Protein AF-A0A2E5E0Z2-F1 (afdb_monomer_lite)

Sequence (136 aa):
MNSRAKQLVEAIKALELEEDQFKFIHELPRSDQSELQRVMSPEFRARYNRYAERSATRSAEQIREEQLEQARRGRAENEADMVEVLLENRERLKPNDLKWIQDIDATAAGLVGITFTPRQQQVIRDIYLKYYAGAS

Foldseek 3Di:
DDPLLVVLVVVLVVDPDLLVSLVVLLPDDPVSNVSNLVVDDPVNNVVSVVVNVVVVVVVVVVVVVVLLVCLCQLRHPALVSLLVNCQVVVVPDDPVLSVLSVVQCVVDVVDPPDDDDPVSRVSSNVRSCVVNVPND

Structure (mmCIF, N/CA/C/O backbone):
data_AF-A0A2E5E0Z2-F1
#
_entry.id   AF-A0A2E5E0Z2-F1
#
loop_
_atom_site.group_PDB
_atom_site.id
_atom_site.type_symbol
_atom_site.label_atom_id
_atom_site.label_alt_id
_atom_site.label_comp_id
_atom_site.label_asym_id
_atom_site.label_entity_id
_atom_site.label_seq_id
_atom_site.pdbx_PDB_ins_code
_atom_site.Cartn_x
_atom_site.Cartn_y
_atom_site.Cartn_z
_atom_site.occupancy
_atom_site.B_iso_or_equiv
_atom_site.auth_seq_id
_atom_site.auth_comp_id
_atom_site.auth_asym_id
_atom_site.auth_atom_id
_atom_site.pdbx_PDB_model_num
ATOM 1 N N . MET A 1 1 ? 28.115 -6.887 -30.225 1.00 51.00 1 MET A N 1
ATOM 2 C CA . MET A 1 1 ? 26.854 -6.108 -30.136 1.00 51.00 1 MET A CA 1
ATOM 3 C C . MET A 1 1 ? 25.720 -7.089 -29.861 1.00 51.00 1 MET A C 1
ATOM 5 O O . MET A 1 1 ? 25.549 -7.993 -30.666 1.00 51.00 1 MET A O 1
ATOM 9 N N . ASN A 1 2 ? 25.021 -6.972 -28.726 1.00 59.22 2 ASN A N 1
ATOM 10 C CA . ASN A 1 2 ? 24.050 -7.976 -28.262 1.00 59.22 2 ASN A CA 1
ATOM 11 C C . ASN A 1 2 ? 22.827 -8.034 -29.199 1.00 59.22 2 ASN A C 1
ATOM 13 O O . ASN A 1 2 ? 22.089 -7.055 -29.315 1.00 59.22 2 ASN A O 1
ATOM 17 N N . SER A 1 3 ? 22.633 -9.162 -29.892 1.00 73.69 3 SER A N 1
ATOM 18 C CA . SER A 1 3 ? 21.556 -9.361 -30.882 1.00 73.69 3 SER A CA 1
ATOM 19 C C . SER A 1 3 ? 20.160 -9.167 -30.278 1.00 73.69 3 SER A C 1
ATOM 21 O O . SER A 1 3 ? 19.247 -8.694 -30.950 1.00 73.69 3 SER A O 1
ATOM 23 N N . ARG A 1 4 ? 20.016 -9.483 -28.987 1.00 79.31 4 ARG A N 1
ATOM 24 C CA . ARG A 1 4 ? 18.749 -9.472 -28.251 1.00 79.31 4 ARG A CA 1
ATOM 25 C C . ARG A 1 4 ? 18.240 -8.060 -27.948 1.00 79.31 4 ARG A C 1
ATOM 27 O O . ARG A 1 4 ? 17.094 -7.756 -28.248 1.00 79.31 4 ARG A O 1
ATOM 34 N N . ALA A 1 5 ? 19.099 -7.159 -27.467 1.00 81.69 5 ALA A N 1
ATOM 35 C CA . ALA A 1 5 ? 18.715 -5.768 -27.199 1.00 81.69 5 ALA A CA 1
ATOM 36 C C . ALA A 1 5 ? 18.248 -5.029 -28.468 1.00 81.69 5 ALA A C 1
ATOM 38 O O . ALA A 1 5 ? 17.303 -4.250 -28.419 1.00 81.69 5 ALA A O 1
ATOM 39 N N . LYS A 1 6 ? 18.866 -5.310 -29.625 1.00 82.88 6 LYS A N 1
ATOM 40 C CA . LYS A 1 6 ? 18.430 -4.740 -30.911 1.00 82.88 6 LYS A CA 1
ATOM 41 C C . LYS A 1 6 ? 17.056 -5.258 -31.336 1.00 82.88 6 LYS A C 1
ATOM 43 O O . LYS A 1 6 ? 16.227 -4.459 -31.748 1.00 82.88 6 LYS A O 1
ATOM 48 N N . GLN A 1 7 ? 16.804 -6.561 -31.200 1.00 86.62 7 GLN A N 1
ATOM 49 C CA . GLN A 1 7 ? 15.489 -7.148 -31.486 1.00 86.62 7 GLN A CA 1
ATOM 50 C C . GLN A 1 7 ? 14.395 -6.545 -30.602 1.00 86.62 7 GLN A C 1
ATOM 52 O O . GLN A 1 7 ? 13.322 -6.216 -31.094 1.00 86.62 7 GLN A O 1
ATOM 57 N N . LEU A 1 8 ? 14.689 -6.342 -29.316 1.00 88.31 8 LEU A N 1
ATOM 58 C CA . LEU A 1 8 ? 13.753 -5.718 -28.387 1.00 88.31 8 LEU A CA 1
ATOM 59 C C . LEU A 1 8 ? 13.481 -4.248 -28.742 1.00 88.31 8 LEU A C 1
ATOM 61 O O . LEU A 1 8 ? 12.335 -3.821 -28.687 1.00 88.31 8 LEU A O 1
ATOM 65 N N . VAL A 1 9 ? 14.494 -3.481 -29.163 1.00 87.44 9 VAL A N 1
ATOM 66 C CA . VAL A 1 9 ? 14.294 -2.100 -29.642 1.00 87.44 9 VAL A CA 1
ATOM 67 C C . VAL A 1 9 ? 13.393 -2.056 -30.877 1.00 87.44 9 VAL A C 1
ATOM 69 O O . VAL A 1 9 ? 12.523 -1.194 -30.954 1.00 87.44 9 VAL A O 1
ATOM 72 N N . GLU A 1 10 ? 13.568 -2.972 -31.828 1.00 88.25 10 GLU A N 1
ATOM 73 C CA . GLU A 1 10 ? 12.706 -3.036 -33.015 1.00 88.25 10 GLU A CA 1
ATOM 74 C C . GLU A 1 10 ? 11.272 -3.452 -32.659 1.00 88.25 10 GLU A C 1
ATOM 76 O O . GLU A 1 10 ? 10.326 -2.848 -33.157 1.00 88.25 10 GLU A O 1
ATOM 81 N N . ALA A 1 11 ? 11.098 -4.403 -31.734 1.00 87.19 11 ALA A N 1
ATOM 82 C CA . ALA A 1 11 ? 9.780 -4.778 -31.220 1.00 87.19 11 ALA A CA 1
ATOM 83 C C . ALA A 1 11 ? 9.070 -3.602 -30.527 1.00 87.19 11 ALA A C 1
ATOM 85 O O . ALA A 1 11 ? 7.877 -3.404 -30.724 1.00 87.19 11 ALA A O 1
ATOM 86 N N . ILE A 1 12 ? 9.808 -2.781 -29.773 1.00 90.00 12 ILE A N 1
ATOM 87 C CA . ILE A 1 12 ? 9.272 -1.576 -29.128 1.00 90.00 12 ILE A CA 1
ATOM 88 C C . ILE A 1 12 ? 8.870 -0.534 -30.174 1.00 90.00 12 ILE A C 1
ATOM 90 O O . ILE A 1 12 ? 7.779 0.013 -30.098 1.00 90.00 12 ILE A O 1
ATOM 94 N N . LYS A 1 13 ? 9.704 -0.280 -31.187 1.00 87.25 13 LYS A N 1
ATOM 95 C CA . LYS A 1 13 ? 9.370 0.673 -32.262 1.00 87.25 13 LYS A CA 1
ATOM 96 C C . LYS A 1 13 ? 8.163 0.249 -33.099 1.00 87.25 13 LYS A C 1
ATOM 98 O O . LYS A 1 13 ? 7.544 1.108 -33.717 1.00 87.25 13 LYS A O 1
ATOM 103 N N . ALA A 1 14 ? 7.865 -1.048 -33.155 1.00 89.69 14 ALA A N 1
ATOM 104 C CA . ALA A 1 14 ? 6.691 -1.565 -33.850 1.00 89.69 14 ALA A CA 1
ATOM 105 C C . ALA A 1 14 ? 5.372 -1.258 -33.114 1.00 89.69 14 ALA A C 1
ATOM 107 O O . ALA A 1 14 ? 4.308 -1.376 -33.715 1.00 89.69 14 ALA A O 1
ATOM 108 N N . LEU A 1 15 ? 5.429 -0.865 -31.837 1.00 91.56 15 LEU A N 1
ATOM 109 C CA . LEU A 1 15 ? 4.271 -0.412 -31.071 1.00 91.56 15 LEU A CA 1
ATOM 110 C C . LEU A 1 15 ? 4.065 1.086 -31.308 1.00 91.56 15 LEU A C 1
ATOM 112 O O . LEU A 1 15 ? 4.980 1.884 -31.108 1.00 91.56 15 LEU A O 1
ATOM 116 N N . GLU A 1 16 ? 2.863 1.478 -31.721 1.00 85.62 16 GLU A N 1
ATOM 117 C CA . GLU A 1 16 ? 2.567 2.872 -32.080 1.00 85.62 16 GLU A CA 1
ATOM 118 C C . GLU A 1 16 ? 2.394 3.777 -30.853 1.00 85.62 16 GLU A C 1
ATOM 120 O O . GLU A 1 16 ? 2.797 4.941 -30.872 1.00 85.62 16 GLU A O 1
ATOM 125 N N . LEU A 1 17 ? 1.813 3.245 -29.775 1.00 91.94 17 LEU A N 1
ATOM 126 C CA . LEU A 1 17 ? 1.540 4.002 -28.558 1.00 91.94 17 LEU A CA 1
ATOM 127 C C . LEU A 1 17 ? 2.698 3.883 -27.568 1.00 91.94 17 LEU A C 1
ATOM 129 O O . LEU A 1 17 ? 3.157 2.790 -27.240 1.00 91.94 17 LEU A O 1
ATOM 133 N N . GLU A 1 18 ? 3.138 5.023 -27.030 1.00 88.19 18 GLU A N 1
ATOM 134 C CA . GLU A 1 18 ? 4.228 5.068 -26.045 1.00 88.19 18 GLU A CA 1
ATOM 135 C C . GLU A 1 18 ? 3.867 4.308 -24.750 1.00 88.19 18 GLU A C 1
ATOM 137 O O . GLU A 1 18 ? 4.727 3.698 -24.118 1.00 88.19 18 GLU A O 1
ATOM 142 N N . GLU A 1 19 ? 2.587 4.274 -24.375 1.00 87.56 19 GLU A N 1
ATOM 143 C CA . GLU A 1 19 ? 2.121 3.490 -23.226 1.00 87.56 19 GLU A CA 1
ATOM 144 C C . GLU A 1 19 ? 2.297 1.981 -23.447 1.00 87.56 19 GLU A C 1
ATOM 146 O O . GLU A 1 19 ? 2.804 1.294 -22.561 1.00 87.56 19 GLU A O 1
ATOM 151 N N . ASP A 1 20 ? 1.985 1.477 -24.644 1.00 90.50 20 ASP A N 1
ATOM 152 C CA . ASP A 1 20 ? 2.183 0.067 -24.995 1.00 90.50 20 ASP A CA 1
ATOM 153 C C . ASP A 1 20 ? 3.669 -0.289 -25.056 1.00 90.50 20 ASP A C 1
ATOM 155 O O . ASP A 1 20 ? 4.073 -1.360 -24.599 1.00 90.50 20 ASP A O 1
ATOM 159 N N . GLN A 1 21 ? 4.506 0.633 -25.543 1.00 92.62 21 GLN A N 1
ATOM 160 C CA . GLN A 1 21 ? 5.963 0.498 -25.493 1.00 92.62 21 GLN A CA 1
ATOM 161 C C . GLN A 1 21 ? 6.459 0.336 -24.056 1.00 92.62 21 GLN A C 1
ATOM 163 O O . GLN A 1 21 ? 7.238 -0.572 -23.760 1.00 92.62 21 GLN A O 1
ATOM 168 N N . PHE A 1 22 ? 6.012 1.204 -23.148 1.00 93.19 22 PHE A N 1
ATOM 169 C CA . PHE A 1 22 ? 6.427 1.147 -21.752 1.00 93.19 22 PHE A CA 1
ATOM 170 C C . PHE A 1 22 ? 5.877 -0.077 -21.027 1.00 93.19 22 PHE A C 1
ATOM 172 O O . PHE A 1 22 ? 6.619 -0.700 -20.267 1.00 93.19 22 PHE A O 1
ATOM 179 N N . LYS A 1 23 ? 4.628 -0.470 -21.295 1.00 90.50 23 LYS A N 1
ATOM 180 C CA . LYS A 1 23 ? 4.038 -1.699 -20.763 1.00 90.50 23 LYS A CA 1
ATOM 181 C C . LYS A 1 23 ? 4.826 -2.929 -21.205 1.00 90.50 23 LYS A C 1
ATOM 183 O O . LYS A 1 23 ? 5.226 -3.720 -20.355 1.00 90.50 23 LYS A O 1
ATOM 188 N N . PHE A 1 24 ? 5.133 -3.032 -22.498 1.00 91.88 24 PHE A N 1
ATOM 189 C CA . PHE A 1 24 ? 5.947 -4.116 -23.042 1.00 91.88 24 PHE A CA 1
ATOM 190 C C . PHE A 1 24 ? 7.304 -4.207 -22.338 1.00 91.88 24 PHE A C 1
ATOM 192 O O . PHE A 1 24 ? 7.707 -5.287 -21.922 1.00 91.88 24 PHE A O 1
ATOM 199 N N . ILE A 1 25 ? 7.994 -3.077 -22.136 1.00 91.19 25 ILE A N 1
ATOM 200 C CA . ILE A 1 25 ? 9.274 -3.063 -21.409 1.00 91.19 25 ILE A CA 1
ATOM 201 C C . ILE A 1 25 ? 9.085 -3.504 -19.951 1.00 91.19 25 ILE A C 1
ATOM 203 O O . ILE A 1 25 ? 9.910 -4.254 -19.434 1.00 91.19 25 ILE A O 1
ATOM 207 N N . HIS A 1 26 ? 8.015 -3.062 -19.289 1.00 88.94 26 HIS A N 1
ATOM 208 C CA . HIS A 1 26 ? 7.763 -3.356 -17.879 1.00 88.94 26 HIS A CA 1
ATOM 209 C C . HIS A 1 26 ? 7.517 -4.848 -17.607 1.00 88.94 26 HIS A C 1
ATOM 211 O O . HIS A 1 26 ? 7.903 -5.349 -16.551 1.00 88.94 26 HIS A O 1
ATOM 217 N N . GLU A 1 27 ? 6.944 -5.561 -18.577 1.00 89.06 27 GLU A N 1
ATOM 218 C CA . GLU A 1 27 ? 6.670 -7.002 -18.514 1.00 89.06 27 GLU A CA 1
ATOM 219 C C . GLU A 1 27 ? 7.900 -7.875 -18.843 1.00 89.06 27 GLU A C 1
ATOM 221 O O . GLU A 1 27 ? 7.889 -9.084 -18.600 1.00 89.06 27 GLU A O 1
ATOM 226 N N . LEU A 1 28 ? 8.991 -7.294 -19.361 1.00 91.06 28 LEU A N 1
ATOM 227 C CA . LEU A 1 28 ? 10.215 -8.046 -19.654 1.00 91.06 28 LEU A CA 1
ATOM 228 C C . LEU A 1 28 ? 10.946 -8.493 -18.377 1.00 91.06 28 LEU A C 1
ATOM 230 O O . LEU A 1 28 ? 10.891 -7.814 -17.348 1.00 91.06 28 LEU A O 1
ATOM 234 N N . PRO A 1 29 ? 11.749 -9.572 -18.440 1.00 90.06 29 PRO A N 1
ATOM 235 C CA . PRO A 1 29 ? 12.660 -9.932 -17.359 1.00 90.06 29 PRO A CA 1
ATOM 236 C C . PRO A 1 29 ? 13.602 -8.776 -16.990 1.00 90.06 29 PRO A C 1
ATOM 238 O O . PRO A 1 29 ? 14.086 -8.054 -17.864 1.00 90.06 29 PRO A O 1
ATOM 241 N N . ARG A 1 30 ? 13.957 -8.643 -15.703 1.00 85.88 30 ARG A N 1
ATOM 242 C CA . ARG A 1 30 ? 14.851 -7.566 -15.218 1.00 85.88 30 ARG A CA 1
ATOM 243 C C . ARG A 1 30 ? 16.184 -7.473 -15.971 1.00 85.88 30 ARG A C 1
ATOM 245 O O . ARG A 1 30 ? 16.705 -6.372 -16.157 1.00 85.88 30 ARG A O 1
ATOM 252 N N . SER A 1 31 ? 16.738 -8.607 -16.400 1.00 87.94 31 SER A N 1
ATOM 253 C CA . SER A 1 31 ? 17.956 -8.649 -17.216 1.00 87.94 31 SER A CA 1
ATOM 254 C C . SER A 1 31 ? 17.756 -7.976 -18.577 1.00 87.94 31 SER A C 1
ATOM 256 O O . SER A 1 31 ? 18.568 -7.138 -18.962 1.00 87.94 31 SER A O 1
ATOM 258 N N . ASP A 1 32 ? 16.646 -8.271 -19.257 1.00 89.19 32 ASP A N 1
ATOM 259 C CA . ASP A 1 32 ? 16.307 -7.707 -20.568 1.00 89.19 32 ASP A CA 1
ATOM 260 C C . ASP A 1 32 ? 15.940 -6.215 -20.451 1.00 89.19 32 ASP A C 1
ATOM 262 O O . ASP A 1 32 ? 16.374 -5.410 -21.276 1.00 89.19 32 ASP A O 1
ATOM 266 N N . GLN A 1 33 ? 15.248 -5.810 -19.376 1.00 89.00 33 GLN A N 1
ATOM 267 C CA . GLN A 1 33 ? 15.012 -4.391 -19.065 1.00 89.00 33 GLN A CA 1
ATOM 268 C C . GLN A 1 33 ? 16.328 -3.621 -18.891 1.00 89.00 33 GLN A C 1
ATOM 270 O O . GLN A 1 33 ? 16.505 -2.540 -19.456 1.00 89.00 33 GLN A O 1
ATOM 275 N N . SER A 1 34 ? 17.275 -4.188 -18.137 1.00 87.44 34 SER A N 1
ATOM 276 C CA . SER A 1 34 ? 18.579 -3.560 -17.888 1.00 87.44 34 SER A CA 1
ATOM 277 C C . SER A 1 34 ? 19.392 -3.404 -19.174 1.00 87.44 34 SER A C 1
ATOM 279 O O . SER A 1 34 ? 20.059 -2.387 -19.372 1.00 87.44 34 SER A O 1
ATOM 281 N N . GLU A 1 35 ? 19.345 -4.397 -20.065 1.00 87.38 35 GLU A N 1
ATOM 282 C CA . GLU A 1 35 ? 20.006 -4.319 -21.369 1.00 87.38 35 GLU A CA 1
ATOM 283 C C . GLU A 1 35 ? 19.365 -3.279 -22.293 1.00 87.38 35 GLU A C 1
ATOM 285 O O . GLU A 1 35 ? 20.084 -2.505 -22.928 1.00 87.38 35 GLU A O 1
ATOM 290 N N . LEU A 1 36 ? 18.034 -3.209 -22.330 1.00 88.25 36 LEU A N 1
ATOM 291 C CA . LEU A 1 36 ? 17.295 -2.209 -23.103 1.00 88.25 36 LEU A CA 1
ATOM 292 C C . LEU A 1 36 ? 17.602 -0.782 -22.650 1.00 88.25 36 LEU A C 1
ATOM 294 O O . LEU A 1 36 ? 17.894 0.087 -23.473 1.00 88.25 36 LEU A O 1
ATOM 298 N N . GLN A 1 37 ? 17.621 -0.539 -21.339 1.00 85.12 37 GLN A N 1
ATOM 299 C CA . GLN A 1 37 ? 17.943 0.782 -20.803 1.00 85.12 37 GLN A CA 1
ATOM 300 C C . GLN A 1 37 ? 19.356 1.245 -21.190 1.00 85.12 37 GLN A C 1
ATOM 302 O O . GLN A 1 37 ? 19.581 2.439 -21.367 1.00 85.12 37 GLN A O 1
ATOM 307 N N . ARG A 1 38 ? 20.317 0.334 -21.387 1.00 86.50 38 ARG A N 1
ATOM 308 C CA . ARG A 1 38 ? 21.674 0.706 -21.833 1.00 86.50 38 ARG A CA 1
ATOM 309 C C . ARG A 1 38 ? 21.721 1.217 -23.273 1.00 86.50 38 ARG A C 1
ATOM 311 O O . ARG A 1 38 ? 22.635 1.968 -23.601 1.00 86.50 38 ARG A O 1
ATOM 318 N N . VAL A 1 39 ? 20.774 0.8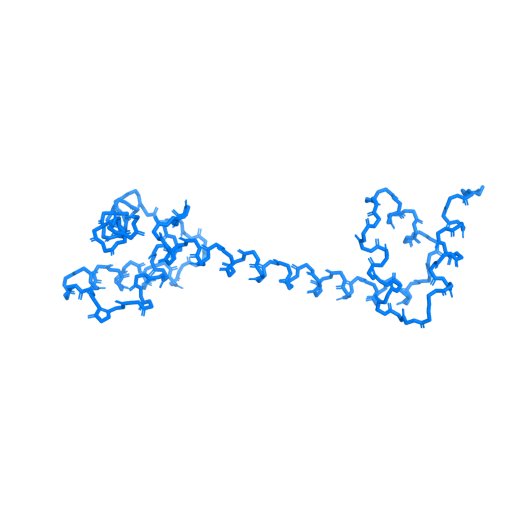13 -24.122 1.00 87.94 39 VAL A N 1
ATOM 319 C CA . VAL A 1 39 ? 20.755 1.158 -25.556 1.00 87.94 39 VAL A CA 1
ATOM 320 C C . VAL A 1 39 ? 19.735 2.243 -25.916 1.00 87.94 39 VAL A C 1
ATOM 322 O O . VAL A 1 39 ? 19.836 2.837 -26.986 1.00 87.94 39 VAL A O 1
ATOM 325 N N . MET A 1 40 ? 18.774 2.529 -25.036 1.00 86.50 40 MET A N 1
ATOM 326 C CA . MET A 1 40 ? 17.773 3.584 -25.224 1.00 86.50 40 MET A CA 1
ATOM 327 C C . MET A 1 40 ? 18.341 4.991 -25.008 1.00 86.50 40 MET A C 1
ATOM 329 O O . MET A 1 40 ? 19.289 5.195 -24.238 1.00 86.50 40 MET A O 1
ATOM 333 N N . SER A 1 41 ? 17.713 5.995 -25.629 1.00 89.31 41 SER A N 1
ATOM 334 C CA . SER A 1 41 ? 18.085 7.392 -25.384 1.00 89.31 41 SER A CA 1
ATOM 335 C C . SER A 1 41 ? 17.826 7.784 -23.917 1.00 89.31 41 SER A C 1
ATOM 337 O O . SER A 1 41 ? 16.936 7.212 -23.272 1.00 89.31 41 SER A O 1
ATOM 339 N N . PRO A 1 42 ? 18.600 8.726 -23.352 1.00 90.31 42 PRO A N 1
ATOM 340 C CA . PRO A 1 42 ? 18.376 9.220 -21.992 1.00 90.31 42 PRO A CA 1
ATOM 341 C C . PRO A 1 42 ? 16.957 9.763 -21.765 1.00 90.31 42 PRO A C 1
ATOM 343 O O . PRO A 1 42 ? 16.366 9.536 -20.713 1.00 90.31 42 PRO A O 1
ATOM 346 N N . GLU A 1 43 ? 16.379 10.430 -22.764 1.00 90.94 43 GLU A N 1
ATOM 347 C CA . GLU A 1 43 ? 15.045 11.029 -22.691 1.00 90.94 43 GLU A CA 1
ATOM 3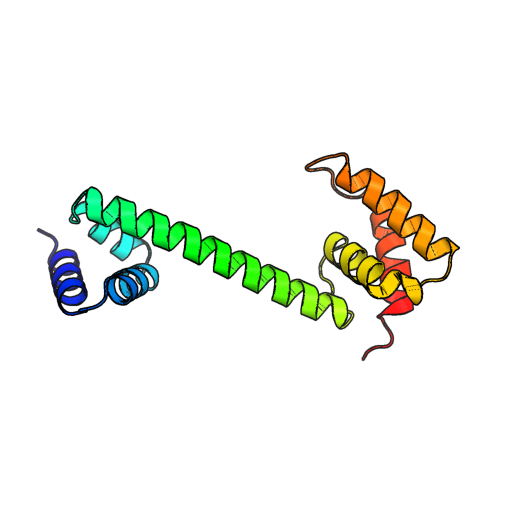48 C C . GLU A 1 43 ? 13.955 9.957 -22.637 1.00 90.94 43 GLU A C 1
ATOM 350 O O . GLU A 1 43 ? 13.021 10.066 -21.844 1.00 90.94 43 GLU A O 1
ATOM 355 N N . PHE A 1 44 ? 14.079 8.906 -23.455 1.00 89.38 44 PHE A N 1
ATOM 356 C CA . PHE A 1 44 ? 13.149 7.778 -23.439 1.00 89.38 44 PHE A CA 1
ATOM 357 C C . PHE A 1 44 ? 13.222 7.027 -22.104 1.00 89.38 44 PHE A C 1
ATOM 359 O O . PHE A 1 44 ? 12.192 6.744 -21.495 1.00 89.38 44 PHE A O 1
ATOM 366 N N . ARG A 1 45 ? 14.438 6.793 -21.589 1.00 90.38 45 ARG A N 1
ATOM 367 C CA . ARG A 1 45 ? 14.647 6.207 -20.255 1.00 90.38 45 ARG A CA 1
ATOM 368 C C . ARG A 1 45 ? 13.979 7.020 -19.152 1.00 90.38 45 ARG A C 1
ATOM 370 O O . ARG A 1 45 ? 13.322 6.445 -18.294 1.00 90.38 45 ARG A O 1
ATOM 377 N N . ALA A 1 46 ? 14.126 8.345 -19.173 1.00 91.12 46 ALA A N 1
ATOM 378 C CA . ALA A 1 46 ? 13.514 9.211 -18.169 1.00 91.12 46 ALA A CA 1
ATOM 379 C C . ALA A 1 46 ? 11.979 9.106 -18.178 1.00 91.12 46 ALA A C 1
ATOM 381 O O . ALA A 1 46 ? 11.361 9.061 -17.115 1.00 91.12 46 ALA A O 1
ATOM 382 N N . ARG A 1 47 ? 11.357 9.023 -19.363 1.00 93.31 47 ARG A N 1
ATOM 383 C CA . ARG A 1 47 ? 9.903 8.828 -19.486 1.00 93.31 47 ARG A CA 1
ATOM 384 C C . ARG A 1 47 ? 9.462 7.432 -19.041 1.00 93.31 47 ARG A C 1
ATOM 386 O O . ARG A 1 47 ? 8.506 7.339 -18.273 1.00 93.31 47 ARG A O 1
ATOM 393 N N . TYR A 1 48 ? 10.194 6.384 -19.426 1.00 90.94 48 TYR A N 1
ATOM 394 C CA . TYR A 1 48 ? 9.942 5.019 -18.955 1.00 90.94 48 TYR A CA 1
ATOM 395 C C . TYR A 1 48 ? 10.040 4.917 -17.430 1.00 90.94 48 TYR A C 1
ATOM 397 O O . TYR A 1 48 ? 9.155 4.345 -16.806 1.00 90.94 48 TYR A O 1
ATOM 405 N N . ASN A 1 49 ? 11.052 5.524 -16.804 1.00 90.00 49 ASN A N 1
ATOM 406 C CA . ASN A 1 49 ? 11.193 5.494 -15.346 1.00 90.00 49 ASN A CA 1
ATOM 407 C C . ASN A 1 49 ? 9.989 6.143 -14.649 1.00 90.00 49 ASN A C 1
ATOM 409 O O . ASN A 1 49 ? 9.436 5.550 -13.731 1.00 90.00 49 ASN A O 1
ATOM 413 N N . ARG A 1 50 ? 9.496 7.287 -15.146 1.00 90.06 50 ARG A N 1
ATOM 414 C CA . ARG A 1 50 ? 8.258 7.904 -14.628 1.00 90.06 50 ARG A CA 1
ATOM 415 C C . ARG A 1 50 ? 7.023 7.026 -14.836 1.00 90.06 50 ARG A C 1
ATOM 417 O O . ARG A 1 50 ? 6.082 7.082 -14.049 1.00 90.06 50 ARG A O 1
ATOM 424 N N . TYR A 1 51 ? 6.960 6.269 -15.930 1.00 91.38 51 TYR A N 1
ATOM 425 C CA . TYR A 1 51 ? 5.898 5.284 -16.137 1.00 91.38 51 TYR A CA 1
ATOM 426 C C . TYR A 1 51 ? 6.016 4.122 -15.144 1.00 91.38 51 TYR A C 1
ATOM 428 O O . TYR A 1 51 ? 5.019 3.760 -14.525 1.00 91.38 51 TYR A O 1
ATOM 436 N N . ALA A 1 52 ? 7.217 3.574 -14.957 1.00 87.69 52 ALA A N 1
ATOM 437 C CA . ALA A 1 52 ? 7.479 2.460 -14.055 1.00 87.69 52 ALA A CA 1
ATOM 438 C C . ALA A 1 52 ? 7.202 2.836 -12.593 1.00 87.69 52 ALA A C 1
ATOM 440 O O . ALA A 1 52 ? 6.572 2.062 -11.884 1.00 87.69 52 ALA A O 1
ATOM 441 N N . GLU A 1 53 ? 7.590 4.040 -12.164 1.00 87.19 53 GLU A N 1
ATOM 442 C CA . GLU A 1 53 ? 7.257 4.589 -10.843 1.00 87.19 53 GLU A CA 1
ATOM 443 C C . GLU A 1 53 ? 5.741 4.679 -10.650 1.00 87.19 53 GLU A C 1
ATOM 445 O O . GLU A 1 53 ? 5.212 4.116 -9.697 1.00 87.19 53 GLU A O 1
ATOM 450 N N . ARG A 1 54 ? 5.016 5.299 -11.593 1.00 84.38 54 ARG A N 1
ATOM 451 C CA . ARG A 1 54 ? 3.547 5.396 -11.526 1.00 84.38 54 ARG A CA 1
ATOM 452 C C . ARG A 1 54 ? 2.862 4.031 -11.537 1.00 84.38 54 ARG A C 1
ATOM 454 O O . ARG A 1 54 ? 1.888 3.833 -10.819 1.00 84.38 54 ARG A O 1
ATOM 461 N N . SER A 1 55 ? 3.363 3.099 -12.342 1.00 81.06 55 SER A N 1
ATOM 462 C CA . SER A 1 55 ? 2.825 1.737 -12.435 1.00 81.06 55 SER A CA 1
ATOM 463 C C . SER A 1 55 ? 3.075 0.950 -11.151 1.00 81.06 55 SER A C 1
ATOM 465 O O . SER A 1 55 ? 2.186 0.239 -10.688 1.00 81.06 55 SER A O 1
ATOM 467 N N . ALA A 1 56 ? 4.246 1.126 -10.532 1.00 79.56 56 ALA A N 1
ATOM 468 C CA . ALA A 1 56 ? 4.565 0.545 -9.234 1.00 79.56 56 ALA A CA 1
ATOM 469 C C . ALA A 1 56 ? 3.681 1.128 -8.123 1.00 79.56 56 ALA A C 1
ATOM 471 O O . ALA A 1 56 ? 3.155 0.363 -7.320 1.00 79.56 56 ALA A O 1
ATOM 472 N N . THR A 1 57 ? 3.455 2.447 -8.104 1.00 78.00 57 THR A N 1
ATOM 473 C CA . THR A 1 57 ? 2.523 3.084 -7.159 1.00 78.00 57 THR A CA 1
ATOM 474 C C . THR A 1 57 ? 1.107 2.549 -7.336 1.00 78.00 57 THR A C 1
ATOM 476 O O . THR A 1 57 ? 0.525 2.084 -6.364 1.00 78.00 57 THR A O 1
ATOM 479 N N . ARG A 1 58 ? 0.590 2.513 -8.572 1.00 72.69 58 ARG A N 1
ATOM 480 C CA . ARG A 1 58 ? -0.743 1.964 -8.861 1.00 72.69 58 ARG A CA 1
ATOM 481 C C . ARG A 1 58 ? -0.862 0.501 -8.428 1.00 72.69 58 ARG A C 1
ATOM 483 O O . ARG A 1 58 ? -1.869 0.121 -7.848 1.00 72.69 58 ARG A O 1
ATOM 490 N N . SER A 1 59 ? 0.174 -0.305 -8.658 1.00 79.94 59 SER A N 1
ATOM 491 C CA . SER A 1 59 ? 0.199 -1.704 -8.210 1.00 79.94 59 SER A CA 1
ATOM 492 C C . SER A 1 59 ? 0.203 -1.813 -6.682 1.00 79.94 59 SER A C 1
ATOM 494 O O . SER A 1 59 ? -0.486 -2.661 -6.127 1.00 79.94 59 SER A O 1
ATOM 496 N N . ALA A 1 60 ? 0.942 -0.945 -5.985 1.00 79.50 60 ALA A N 1
ATOM 497 C CA . ALA A 1 60 ? 0.955 -0.907 -4.524 1.00 79.50 60 ALA A CA 1
ATOM 498 C C . ALA A 1 60 ? -0.403 -0.475 -3.946 1.00 79.50 60 ALA A C 1
ATOM 500 O O . ALA A 1 60 ? -0.859 -1.070 -2.975 1.00 79.50 60 ALA A O 1
ATOM 501 N N . GLU A 1 61 ? -1.067 0.508 -4.560 1.00 81.12 61 GLU A N 1
ATOM 502 C CA . GLU A 1 61 ? -2.431 0.921 -4.205 1.00 81.12 61 GLU A CA 1
ATOM 503 C C . GLU A 1 61 ? -3.434 -0.220 -4.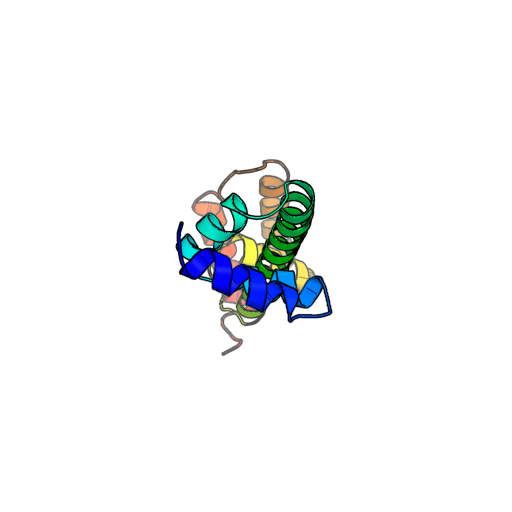414 1.00 81.12 61 GLU A C 1
ATOM 505 O O . GLU A 1 61 ? -4.262 -0.474 -3.544 1.00 81.12 61 GLU A O 1
ATOM 510 N N . GLN A 1 62 ? -3.331 -0.954 -5.527 1.00 81.06 62 GLN A N 1
ATOM 511 C CA . GLN A 1 62 ? -4.181 -2.119 -5.787 1.00 81.06 62 GLN A CA 1
ATOM 512 C C . GLN A 1 62 ? -3.969 -3.226 -4.750 1.00 81.06 62 GLN A C 1
ATOM 514 O O . GLN A 1 62 ? -4.943 -3.708 -4.181 1.00 81.06 62 GLN A O 1
ATOM 519 N N . ILE A 1 63 ? -2.715 -3.567 -4.437 1.00 84.25 63 ILE A N 1
ATOM 520 C CA . ILE A 1 63 ? -2.392 -4.563 -3.404 1.00 84.25 63 ILE A CA 1
ATOM 521 C C . ILE A 1 63 ? -2.918 -4.118 -2.033 1.00 84.25 63 ILE A C 1
ATOM 523 O O . ILE A 1 63 ? -3.492 -4.926 -1.306 1.00 84.25 63 ILE A O 1
ATOM 527 N N . ARG A 1 64 ? -2.747 -2.837 -1.675 1.00 86.25 64 ARG A N 1
ATOM 528 C CA . ARG A 1 64 ? -3.266 -2.262 -0.426 1.00 86.25 64 ARG A CA 1
ATOM 529 C C . ARG A 1 64 ? -4.783 -2.413 -0.339 1.00 86.25 64 ARG A C 1
ATOM 531 O O . ARG A 1 64 ? -5.275 -2.836 0.704 1.00 86.25 64 ARG A O 1
ATOM 538 N N . GLU A 1 65 ? -5.502 -2.090 -1.413 1.00 88.31 65 GLU A N 1
ATOM 539 C CA . GLU A 1 65 ? -6.960 -2.229 -1.472 1.00 88.31 65 GLU A CA 1
ATOM 540 C C . GLU A 1 65 ? -7.383 -3.700 -1.380 1.00 88.31 65 GLU A C 1
ATOM 542 O O . GLU A 1 65 ? -8.297 -4.031 -0.633 1.00 88.31 65 GLU A O 1
ATOM 547 N N . GLU A 1 66 ? -6.688 -4.613 -2.064 1.00 88.00 66 GLU A N 1
ATOM 548 C CA . GLU A 1 66 ? -6.952 -6.052 -1.951 1.00 88.00 66 GLU A CA 1
ATOM 549 C C . GLU A 1 66 ? -6.747 -6.562 -0.515 1.00 88.00 66 GLU A C 1
ATOM 551 O O . GLU A 1 66 ? -7.551 -7.356 -0.021 1.00 88.00 66 GLU A O 1
ATOM 556 N N . GLN A 1 67 ? -5.712 -6.083 0.180 1.00 87.88 67 GLN A N 1
ATOM 557 C CA . GLN A 1 67 ? -5.470 -6.388 1.594 1.00 87.88 67 GLN A CA 1
ATOM 558 C C . GLN A 1 67 ? -6.586 -5.837 2.494 1.00 87.88 67 GLN A C 1
ATOM 560 O O . GLN A 1 67 ? -7.083 -6.565 3.358 1.00 87.88 67 GLN A O 1
ATOM 565 N N . LEU A 1 68 ? -7.040 -4.600 2.258 1.00 89.38 68 LEU A N 1
ATOM 566 C CA . LEU A 1 68 ? -8.185 -4.022 2.972 1.00 89.38 68 LEU A CA 1
ATOM 567 C C . LEU A 1 68 ? -9.470 -4.806 2.719 1.00 89.38 68 LEU A C 1
ATOM 569 O O . LEU A 1 68 ? -10.219 -5.078 3.652 1.00 89.38 68 LEU A O 1
ATOM 573 N N . GLU A 1 69 ? -9.707 -5.250 1.489 1.00 90.62 69 GLU A N 1
ATOM 574 C CA . GLU A 1 69 ? -10.851 -6.092 1.151 1.00 90.62 69 GLU A CA 1
ATOM 575 C C . GLU A 1 69 ? -10.819 -7.436 1.890 1.00 90.62 69 GLU A C 1
ATOM 577 O O . GLU A 1 69 ? -11.853 -7.895 2.387 1.00 90.62 69 GLU A O 1
ATOM 582 N N . GLN A 1 70 ? -9.648 -8.069 2.030 1.00 89.75 70 GLN A N 1
ATOM 583 C CA . GLN A 1 70 ? -9.517 -9.257 2.884 1.00 89.75 70 GLN A CA 1
ATOM 584 C C . GLN A 1 70 ? -9.778 -8.920 4.357 1.00 89.75 70 GLN A C 1
ATOM 586 O O . GLN A 1 70 ? -10.492 -9.660 5.041 1.00 89.75 70 GLN A O 1
ATOM 591 N N . ALA A 1 71 ? -9.278 -7.783 4.843 1.00 89.31 71 ALA A N 1
ATOM 592 C CA . ALA A 1 71 ? -9.517 -7.320 6.205 1.00 89.31 71 ALA A CA 1
ATOM 593 C C . ALA A 1 71 ? -11.006 -7.049 6.487 1.00 89.31 71 ALA A C 1
ATOM 595 O O . ALA A 1 71 ? -11.523 -7.485 7.518 1.00 89.31 71 ALA A O 1
ATOM 596 N N . ARG A 1 72 ? -11.747 -6.444 5.555 1.00 91.19 72 ARG A N 1
ATOM 597 C CA . ARG A 1 72 ? -13.206 -6.251 5.654 1.00 91.19 72 ARG A CA 1
ATOM 598 C C . ARG A 1 72 ? -13.969 -7.583 5.705 1.00 91.19 72 ARG A C 1
ATOM 600 O O . ARG A 1 72 ? -15.054 -7.653 6.277 1.00 91.19 72 ARG A O 1
ATOM 607 N N . ARG A 1 73 ? -13.387 -8.661 5.166 1.00 90.44 73 ARG A N 1
ATOM 608 C CA . ARG A 1 73 ? -13.928 -10.037 5.200 1.00 90.44 73 ARG A CA 1
ATOM 609 C C . ARG A 1 73 ? -13.485 -10.854 6.417 1.00 90.44 73 ARG A C 1
ATOM 611 O O . ARG A 1 73 ? -13.694 -12.064 6.439 1.00 90.44 73 ARG A O 1
ATOM 618 N N . GLY A 1 74 ? -12.860 -10.232 7.416 1.00 89.94 74 GLY A N 1
ATOM 619 C CA . GLY A 1 74 ? -12.390 -10.943 8.609 1.00 89.94 74 GLY A CA 1
ATOM 620 C C . GLY A 1 74 ? -11.051 -11.666 8.439 1.00 89.94 74 GLY A C 1
ATOM 621 O O . GLY A 1 74 ? -10.713 -12.508 9.268 1.00 89.94 74 GLY A O 1
ATOM 622 N N . ARG A 1 75 ? -10.291 -11.367 7.377 1.00 90.56 75 ARG A N 1
ATOM 623 C CA . ARG A 1 75 ? -9.012 -12.017 7.037 1.00 90.56 75 ARG A CA 1
ATOM 624 C C . ARG A 1 75 ? -7.833 -11.040 7.012 1.00 90.56 75 ARG A C 1
ATOM 626 O O . ARG A 1 75 ? -6.949 -11.169 6.173 1.00 90.56 75 ARG A O 1
ATOM 633 N N . ALA A 1 76 ? -7.829 -10.047 7.898 1.00 89.75 76 ALA A N 1
ATOM 634 C CA . ALA A 1 76 ? -6.704 -9.124 8.025 1.00 89.75 76 ALA A CA 1
ATOM 635 C C . ALA A 1 76 ? -5.423 -9.872 8.436 1.00 89.75 76 ALA A C 1
ATOM 637 O O . ALA A 1 76 ? -5.438 -10.648 9.393 1.00 89.75 76 ALA A O 1
ATOM 638 N N . GLU A 1 77 ? -4.314 -9.611 7.741 1.00 87.19 77 GLU A N 1
ATOM 639 C CA . GLU A 1 77 ? -3.017 -10.254 8.013 1.00 87.19 77 GLU A CA 1
ATOM 640 C C . GLU A 1 77 ? -2.158 -9.479 9.023 1.00 87.19 77 GLU A C 1
ATOM 642 O O . GLU A 1 77 ? -1.222 -10.035 9.598 1.00 87.19 77 GLU A O 1
ATOM 647 N N . ASN A 1 78 ? -2.465 -8.202 9.258 1.00 88.94 78 ASN A N 1
ATOM 648 C CA . ASN A 1 78 ? -1.743 -7.341 10.192 1.00 88.94 78 ASN A CA 1
ATOM 649 C C . ASN A 1 78 ? -2.703 -6.438 10.984 1.00 88.94 78 ASN A C 1
ATOM 651 O O . ASN A 1 78 ? -3.853 -6.222 10.602 1.00 88.94 78 ASN A O 1
ATOM 655 N N . GLU A 1 79 ? -2.226 -5.904 12.107 1.00 90.31 79 GLU A N 1
ATOM 656 C CA . GLU A 1 79 ? -3.051 -5.102 13.015 1.00 90.31 79 GLU A CA 1
ATOM 657 C C . GLU A 1 79 ? -3.400 -3.716 12.466 1.00 90.31 79 GLU A C 1
ATOM 659 O O . GLU A 1 79 ? -4.409 -3.150 12.878 1.00 90.31 79 GLU A O 1
ATOM 664 N N . ALA A 1 80 ? -2.596 -3.162 11.554 1.00 88.56 80 ALA A N 1
ATOM 665 C CA . ALA A 1 80 ? -2.889 -1.860 10.959 1.00 88.56 80 ALA A CA 1
ATOM 666 C C . ALA A 1 80 ? -4.164 -1.945 10.112 1.00 88.56 80 ALA A C 1
ATOM 668 O O . ALA A 1 80 ? -5.072 -1.133 10.277 1.00 88.56 80 ALA A O 1
ATOM 669 N N . ASP A 1 81 ? -4.285 -3.005 9.312 1.00 90.12 81 ASP A N 1
ATOM 670 C CA . ASP A 1 81 ? -5.486 -3.294 8.530 1.00 90.12 81 ASP A CA 1
ATOM 671 C C . ASP A 1 81 ? -6.700 -3.533 9.423 1.00 90.12 81 ASP A C 1
ATOM 673 O O . ASP A 1 81 ? -7.788 -3.045 9.131 1.00 90.12 81 ASP A O 1
ATOM 677 N N . MET A 1 82 ? -6.518 -4.244 10.543 1.00 92.38 82 MET A N 1
ATOM 678 C CA . MET A 1 82 ? -7.583 -4.456 11.526 1.00 92.38 82 MET A CA 1
ATOM 679 C C . MET A 1 82 ? -8.089 -3.132 12.109 1.00 92.38 82 MET A C 1
ATOM 681 O O . MET A 1 82 ? -9.299 -2.940 12.209 1.00 92.38 82 MET A O 1
ATOM 685 N N . VAL A 1 83 ? -7.185 -2.226 12.497 1.00 92.06 83 VAL A N 1
ATOM 686 C CA . VAL A 1 83 ? -7.541 -0.896 13.020 1.00 92.06 83 VAL A CA 1
ATOM 687 C C . VAL A 1 83 ? -8.294 -0.087 11.970 1.00 92.06 83 VAL A C 1
ATOM 689 O O . VAL A 1 83 ? -9.350 0.463 12.284 1.00 92.06 83 VAL A O 1
ATOM 692 N N . GLU A 1 84 ? -7.804 -0.065 10.731 1.00 91.38 84 GLU A N 1
ATOM 693 C CA . GLU A 1 84 ? -8.415 0.692 9.638 1.00 91.38 84 GLU A CA 1
ATOM 694 C C . GLU A 1 84 ? -9.868 0.255 9.400 1.00 91.38 84 GLU A C 1
ATOM 696 O O . GLU A 1 84 ? -10.788 1.070 9.505 1.00 91.38 84 GLU A O 1
ATOM 701 N N . VAL A 1 85 ? -10.121 -1.047 9.227 1.00 92.62 85 VAL A N 1
ATOM 702 C CA . VAL A 1 85 ? -11.486 -1.552 8.977 1.00 92.62 85 VAL A CA 1
ATOM 703 C C . VAL A 1 85 ? -12.401 -1.487 10.208 1.00 92.62 85 VAL A C 1
ATOM 705 O O . VAL A 1 85 ? -13.631 -1.425 10.075 1.00 92.62 85 VAL A O 1
ATOM 708 N N . LEU A 1 86 ? -11.840 -1.493 11.424 1.00 93.25 86 LEU A N 1
ATOM 709 C CA . LEU A 1 86 ? -12.591 -1.229 12.657 1.00 93.25 86 LEU A CA 1
ATOM 710 C C . LEU A 1 86 ? -13.056 0.233 12.712 1.00 93.25 86 LEU A C 1
ATOM 712 O O . LEU A 1 86 ? -14.207 0.488 13.070 1.00 93.25 86 LEU A O 1
ATOM 716 N N . LEU A 1 87 ? -12.198 1.182 12.326 1.00 92.12 87 LEU A N 1
ATOM 717 C CA . LEU A 1 87 ? -12.531 2.608 12.279 1.00 92.12 87 LEU A CA 1
ATOM 718 C C . LEU A 1 87 ? -13.517 2.945 11.151 1.00 92.12 87 LEU A C 1
ATOM 720 O O . LEU A 1 87 ? -14.419 3.757 11.377 1.00 92.12 87 LEU A O 1
ATOM 724 N N . GLU A 1 88 ? -13.426 2.280 9.993 1.00 91.56 88 GLU A N 1
ATOM 725 C CA . GLU A 1 88 ? -14.443 2.356 8.927 1.00 91.56 88 GLU A CA 1
ATOM 726 C C . GLU A 1 88 ? -15.838 1.962 9.446 1.00 91.56 88 GLU A C 1
ATOM 728 O O . GLU A 1 88 ? -16.846 2.562 9.078 1.00 91.56 88 GLU A O 1
ATOM 733 N N . ASN A 1 89 ? -15.899 0.986 10.359 1.00 89.12 89 ASN A N 1
ATOM 734 C CA . ASN A 1 89 ? -17.137 0.443 10.924 1.00 89.12 89 ASN A CA 1
ATOM 735 C C . ASN A 1 89 ? -17.406 0.920 12.363 1.00 89.12 89 ASN A C 1
ATOM 737 O O . ASN A 1 89 ? -18.092 0.237 13.132 1.00 89.12 89 ASN A O 1
ATOM 741 N N . ARG A 1 90 ? -16.906 2.108 12.734 1.00 91.12 90 ARG A N 1
ATOM 742 C CA . ARG A 1 90 ? -16.974 2.659 14.102 1.00 91.12 90 ARG A CA 1
ATOM 743 C C . ARG A 1 90 ? -18.366 2.653 14.737 1.00 91.12 90 ARG A C 1
ATOM 745 O O . ARG A 1 90 ? -18.480 2.494 15.946 1.00 91.12 90 ARG A O 1
ATOM 752 N N . GLU A 1 91 ? -19.420 2.796 13.937 1.00 90.25 91 GLU A N 1
ATOM 753 C CA . GLU A 1 91 ? -20.813 2.833 14.406 1.00 90.25 91 GLU A CA 1
ATOM 754 C C . GLU A 1 91 ? -21.291 1.487 14.969 1.00 90.25 91 GLU A C 1
ATOM 756 O O . GLU A 1 91 ? -22.216 1.438 15.777 1.00 90.25 91 GLU A O 1
ATOM 761 N N . ARG A 1 92 ? -20.647 0.385 14.568 1.00 89.44 92 ARG A N 1
ATOM 762 C CA . ARG A 1 92 ? -20.956 -0.972 15.041 1.00 89.44 92 ARG A CA 1
ATOM 763 C C . ARG A 1 92 ? -20.207 -1.325 16.324 1.00 89.44 92 ARG A C 1
ATOM 765 O O . ARG A 1 92 ? -20.562 -2.302 16.987 1.00 89.44 92 ARG A O 1
ATOM 772 N N . LEU A 1 93 ? -19.172 -0.560 16.668 1.00 92.25 93 LEU A N 1
ATOM 773 C CA . LEU A 1 93 ? -18.337 -0.812 17.833 1.00 92.25 93 LEU A CA 1
ATOM 774 C C . LEU A 1 93 ? -19.024 -0.328 19.107 1.00 92.25 93 LEU A C 1
ATOM 776 O O . LEU A 1 93 ? -19.597 0.759 19.174 1.00 92.25 93 LEU A O 1
ATOM 780 N N . LYS A 1 94 ? -18.912 -1.122 20.173 1.00 93.88 94 LYS A N 1
ATOM 781 C CA . LYS A 1 94 ? -19.280 -0.658 21.513 1.00 93.88 94 LYS A CA 1
ATOM 782 C C . LYS A 1 94 ? -18.409 0.551 21.891 1.00 93.88 94 LYS A C 1
ATOM 784 O O . LYS A 1 94 ? -17.217 0.532 21.585 1.00 93.88 94 LYS A O 1
ATOM 789 N N . PRO A 1 95 ? -18.932 1.542 22.641 1.00 93.38 95 PRO A N 1
ATOM 790 C CA . PRO A 1 95 ? -18.198 2.771 22.962 1.00 93.38 95 PRO A CA 1
ATOM 791 C C . PRO A 1 95 ? -16.808 2.549 23.575 1.00 93.38 95 PRO A C 1
ATOM 793 O O . PRO A 1 95 ? -15.862 3.252 23.234 1.00 93.38 95 PRO A O 1
ATOM 796 N N . ASN A 1 96 ? -16.663 1.541 24.442 1.00 93.56 96 ASN A N 1
ATOM 797 C CA . ASN A 1 96 ? -15.373 1.205 25.048 1.00 93.56 96 ASN A CA 1
ATOM 798 C C . ASN A 1 96 ? -14.376 0.628 24.034 1.00 93.56 96 ASN A C 1
ATOM 800 O O . ASN A 1 96 ? -13.198 0.962 24.098 1.00 93.56 96 ASN A O 1
ATOM 804 N N . ASP A 1 97 ? -14.840 -0.217 23.110 1.00 93.06 97 ASP A N 1
ATOM 805 C CA . ASP A 1 97 ? -13.987 -0.814 22.078 1.00 93.06 97 ASP A CA 1
ATOM 806 C C . ASP A 1 97 ? -13.559 0.266 21.070 1.00 93.06 97 ASP A C 1
ATOM 808 O O . ASP A 1 97 ? -12.384 0.359 20.730 1.00 93.06 97 ASP A O 1
ATOM 812 N N . LEU A 1 98 ? -14.491 1.142 20.666 1.00 93.75 98 LEU A N 1
ATOM 813 C CA . LEU A 1 98 ? -14.201 2.287 19.800 1.00 93.75 98 LEU A CA 1
ATOM 814 C C . LEU A 1 98 ? -13.145 3.209 20.416 1.00 93.75 98 LEU A C 1
ATOM 816 O O . LEU A 1 98 ? -12.189 3.578 19.738 1.00 93.75 98 LEU A O 1
ATOM 820 N N . LYS A 1 99 ? -13.296 3.550 21.701 1.00 93.69 99 LYS A N 1
ATOM 821 C CA . LYS A 1 99 ? -12.333 4.395 22.409 1.00 93.69 99 LYS A CA 1
ATOM 822 C C . LYS A 1 99 ? -10.934 3.780 22.402 1.00 93.69 99 LYS A C 1
ATOM 824 O O . LYS A 1 99 ? -9.974 4.472 22.092 1.00 93.69 99 LYS A O 1
ATOM 829 N N . TRP A 1 100 ? -10.823 2.481 22.688 1.00 92.75 100 TRP A N 1
ATOM 830 C CA . TRP A 1 100 ? -9.539 1.779 22.633 1.00 92.75 100 TRP A CA 1
ATOM 831 C C . TRP A 1 100 ? -8.888 1.867 21.254 1.00 92.75 100 TRP A C 1
ATOM 833 O O . TRP A 1 100 ? -7.705 2.181 21.170 1.00 92.75 100 TRP A O 1
ATOM 843 N N . ILE A 1 101 ? -9.645 1.617 20.183 1.00 92.62 101 ILE A N 1
ATOM 844 C CA . ILE A 1 101 ? -9.111 1.687 18.818 1.00 92.62 101 ILE A CA 1
ATOM 845 C C . ILE A 1 101 ? -8.684 3.116 18.461 1.00 92.62 101 ILE A C 1
ATOM 847 O O . ILE A 1 101 ? -7.605 3.291 17.908 1.00 92.62 101 ILE A O 1
ATOM 851 N N . GLN A 1 102 ? -9.459 4.136 18.838 1.00 91.38 102 GLN A N 1
ATOM 852 C CA . GLN A 1 102 ? -9.101 5.541 18.610 1.00 91.38 102 GLN A CA 1
ATOM 853 C C . GLN A 1 102 ? -7.849 5.971 19.385 1.00 91.38 102 GLN A C 1
ATOM 855 O O . GLN A 1 102 ? -6.994 6.654 18.830 1.00 91.38 102 GLN A O 1
ATOM 860 N N . ASP A 1 103 ? -7.714 5.556 20.647 1.00 90.19 103 ASP A N 1
ATOM 861 C CA . ASP A 1 103 ? -6.537 5.866 21.466 1.00 90.19 103 ASP A CA 1
ATOM 862 C C . ASP A 1 103 ? -5.271 5.199 20.887 1.00 90.19 103 ASP A C 1
ATOM 864 O O . ASP A 1 103 ? -4.183 5.788 20.888 1.00 90.19 103 ASP A O 1
ATOM 868 N N . ILE A 1 104 ? -5.406 3.975 20.361 1.00 87.81 104 ILE A N 1
ATOM 869 C CA . ILE A 1 104 ? -4.316 3.244 19.699 1.00 87.81 104 ILE A CA 1
ATOM 870 C C . ILE A 1 104 ? -3.951 3.882 18.352 1.00 87.81 104 ILE A C 1
ATOM 872 O O . ILE A 1 104 ? -2.769 4.084 18.080 1.00 87.81 104 ILE A O 1
ATOM 876 N N . ASP A 1 105 ? -4.940 4.236 17.533 1.00 85.88 105 ASP A N 1
ATOM 877 C CA . ASP A 1 105 ? -4.726 4.912 16.250 1.00 85.88 105 ASP A CA 1
ATOM 878 C C . ASP A 1 105 ? -4.040 6.269 16.447 1.00 85.88 105 ASP A C 1
ATOM 880 O O . ASP A 1 105 ? -3.016 6.540 15.829 1.00 85.88 105 ASP A O 1
ATOM 884 N N . ALA A 1 106 ? -4.497 7.075 17.409 1.00 83.31 106 ALA A N 1
ATOM 885 C CA . ALA A 1 106 ? -3.880 8.361 17.727 1.00 83.31 106 ALA A CA 1
ATOM 886 C C . ALA A 1 106 ? -2.416 8.227 18.187 1.00 83.31 106 ALA A C 1
ATOM 888 O O . ALA A 1 106 ? -1.582 9.081 17.872 1.00 83.31 106 ALA A O 1
ATOM 889 N N . THR A 1 107 ? -2.079 7.154 18.913 1.00 75.00 107 THR A N 1
ATOM 890 C CA . THR A 1 107 ? -0.691 6.886 19.323 1.00 75.00 107 THR A CA 1
ATOM 891 C C . THR A 1 107 ? 0.182 6.367 18.180 1.00 75.00 107 THR A C 1
ATOM 893 O O . THR A 1 107 ? 1.379 6.655 18.172 1.00 75.00 107 THR A O 1
ATOM 896 N N . ALA A 1 108 ? -0.388 5.663 17.201 1.00 71.12 108 ALA A N 1
ATOM 897 C CA . ALA A 1 108 ? 0.328 5.197 16.013 1.00 71.12 108 ALA A CA 1
ATOM 898 C C . ALA A 1 108 ? 0.492 6.301 14.948 1.00 71.12 108 ALA A C 1
ATOM 900 O O . ALA A 1 108 ? 1.586 6.488 14.416 1.00 71.12 108 ALA A O 1
ATOM 901 N N . ALA A 1 109 ? -0.553 7.090 14.687 1.00 58.44 109 ALA A N 1
ATOM 902 C CA . ALA A 1 109 ? -0.571 8.175 13.703 1.00 58.44 109 ALA A CA 1
ATOM 903 C C . ALA A 1 109 ? 0.393 9.325 14.047 1.00 58.44 109 ALA A C 1
ATOM 905 O O . ALA A 1 109 ? 0.900 10.006 13.157 1.00 58.44 109 ALA A O 1
ATOM 906 N N . GLY A 1 110 ? 0.687 9.533 15.335 1.00 49.97 110 GLY A N 1
ATOM 907 C CA . GLY A 1 110 ? 1.651 10.539 15.789 1.00 49.97 110 GLY A CA 1
ATOM 908 C C . GLY A 1 110 ? 3.124 10.143 15.624 1.00 49.97 110 GLY A C 1
ATOM 909 O O . GLY A 1 110 ? 3.997 10.994 15.796 1.00 49.97 110 GLY A O 1
ATOM 910 N N . LEU A 1 111 ? 3.428 8.873 15.322 1.00 49.88 111 LEU A N 1
ATOM 911 C CA . LEU A 1 111 ? 4.789 8.328 15.348 1.00 49.88 111 LEU A CA 1
ATOM 912 C C . LEU A 1 111 ? 5.049 7.470 14.104 1.00 49.88 111 LEU A C 1
ATOM 914 O O . LEU A 1 111 ? 4.863 6.254 14.105 1.00 49.88 111 LEU A O 1
ATOM 918 N N . VAL A 1 112 ? 5.524 8.116 13.035 1.00 43.56 112 VAL A N 1
ATOM 919 C CA . VAL A 1 112 ? 5.948 7.443 11.798 1.00 43.56 112 VAL A CA 1
ATOM 920 C C . VAL A 1 112 ? 6.954 6.334 12.130 1.00 43.56 112 VAL A C 1
ATOM 922 O O . VAL A 1 112 ? 8.060 6.609 12.592 1.00 43.56 112 VAL A O 1
ATOM 925 N N . GLY A 1 113 ? 6.573 5.079 11.879 1.00 54.44 113 GLY A N 1
ATOM 926 C CA . GLY A 1 113 ? 7.459 3.918 11.996 1.00 54.44 113 GLY A CA 1
ATOM 927 C C . GLY A 1 113 ? 7.444 3.169 13.334 1.00 54.44 113 GLY A C 1
ATOM 928 O O . GLY A 1 113 ? 8.279 2.283 13.511 1.00 54.44 113 GLY A O 1
ATOM 929 N N . ILE A 1 114 ? 6.525 3.457 14.266 1.00 61.75 114 ILE A N 1
ATOM 930 C CA . ILE A 1 114 ? 6.375 2.627 15.474 1.00 61.75 114 ILE A CA 1
ATOM 931 C C . ILE A 1 114 ? 5.428 1.449 15.227 1.00 61.75 114 ILE A C 1
ATOM 933 O O . ILE A 1 114 ? 4.289 1.602 14.800 1.00 61.75 114 ILE A O 1
ATOM 937 N N . THR A 1 115 ? 5.921 0.252 15.541 1.00 73.69 115 THR A N 1
ATOM 938 C CA . THR A 1 115 ? 5.143 -0.988 15.624 1.00 73.69 115 THR A CA 1
ATOM 939 C C . THR A 1 115 ? 4.257 -0.965 16.870 1.00 73.69 115 THR A C 1
ATOM 941 O O . THR A 1 115 ? 4.726 -0.591 17.946 1.00 73.69 115 THR A O 1
ATOM 944 N N . PHE A 1 116 ? 2.999 -1.402 16.756 1.00 85.81 116 PHE A N 1
ATOM 945 C CA . PHE A 1 116 ? 2.122 -1.578 17.916 1.00 85.81 116 PHE A CA 1
ATOM 946 C C . PHE A 1 116 ? 2.809 -2.404 19.009 1.00 85.81 116 PHE A C 1
ATOM 948 O O . PHE A 1 116 ? 3.440 -3.427 18.735 1.00 85.81 116 PHE A O 1
ATOM 955 N N . THR A 1 117 ? 2.657 -1.992 20.267 1.00 87.81 117 THR A N 1
ATOM 956 C CA . THR A 1 117 ? 3.147 -2.800 21.392 1.00 87.81 117 THR A CA 1
ATOM 957 C C . THR A 1 117 ? 2.425 -4.153 21.429 1.00 87.81 117 THR A C 1
ATOM 959 O O . THR A 1 117 ? 1.261 -4.225 21.027 1.00 87.81 117 THR A O 1
ATOM 962 N N . PRO A 1 118 ? 3.027 -5.220 21.990 1.00 89.50 118 PRO A N 1
ATOM 963 C CA . PRO A 1 118 ? 2.378 -6.534 22.066 1.00 89.50 118 PRO A CA 1
ATOM 964 C C . PRO A 1 118 ? 0.990 -6.496 22.722 1.00 89.50 118 PRO A C 1
ATOM 966 O O . PRO A 1 118 ? 0.073 -7.203 22.312 1.00 89.50 118 PRO A O 1
ATOM 969 N N . ARG A 1 119 ? 0.805 -5.618 23.718 1.00 90.44 119 ARG A N 1
ATOM 970 C CA . ARG A 1 119 ? -0.497 -5.415 24.362 1.00 90.44 119 ARG A CA 1
ATOM 971 C C . ARG A 1 119 ? -1.512 -4.776 23.414 1.00 90.44 119 ARG A C 1
ATOM 973 O O . ARG A 1 119 ? -2.656 -5.213 23.392 1.00 90.44 119 ARG A O 1
ATOM 980 N N . GLN A 1 120 ? -1.111 -3.756 22.655 1.00 90.69 120 GLN A N 1
ATOM 981 C CA . GLN A 1 120 ? -1.983 -3.127 21.660 1.00 90.69 120 GLN A CA 1
ATOM 982 C C . GLN A 1 120 ? -2.344 -4.119 20.557 1.00 90.69 120 GLN A C 1
ATOM 984 O O . GLN A 1 120 ? -3.517 -4.230 20.228 1.00 90.69 120 GLN A O 1
ATOM 989 N N . GLN A 1 121 ? -1.376 -4.900 20.065 1.00 91.88 121 GLN A N 1
ATOM 990 C CA . GLN A 1 121 ? -1.631 -5.939 19.066 1.00 91.88 121 GLN A CA 1
ATOM 991 C C . GLN A 1 121 ? -2.684 -6.938 19.547 1.00 91.88 121 GLN A C 1
ATOM 993 O O . GLN A 1 121 ? -3.630 -7.232 18.822 1.00 91.88 121 GLN A O 1
ATOM 998 N N . GLN A 1 122 ? -2.563 -7.416 20.790 1.00 93.31 122 GLN A N 1
ATOM 999 C CA . GLN A 1 122 ? -3.547 -8.331 21.364 1.00 93.31 122 GLN A CA 1
ATOM 1000 C C . GLN A 1 122 ? -4.940 -7.692 21.450 1.00 93.31 122 GLN A C 1
ATOM 1002 O O . GLN A 1 122 ? -5.911 -8.297 21.012 1.00 93.31 122 GLN A O 1
ATOM 1007 N N . VAL A 1 123 ? -5.038 -6.456 21.954 1.00 93.88 123 VAL A N 1
ATOM 1008 C CA . VAL A 1 123 ? -6.321 -5.740 22.069 1.00 93.88 123 VAL A CA 1
ATOM 1009 C C . VAL A 1 123 ? -6.966 -5.520 20.698 1.00 93.88 123 VAL A C 1
ATOM 1011 O O . VAL A 1 123 ? -8.165 -5.755 20.552 1.00 93.88 123 VAL A O 1
ATOM 1014 N N . ILE A 1 124 ? -6.187 -5.112 19.691 1.00 93.44 124 ILE A N 1
ATOM 1015 C CA . ILE A 1 124 ? -6.667 -4.940 18.314 1.00 93.44 124 ILE A CA 1
ATOM 1016 C C . ILE A 1 124 ? -7.222 -6.263 17.788 1.00 93.44 124 ILE A C 1
ATOM 1018 O O . ILE A 1 124 ? -8.356 -6.288 17.315 1.00 93.44 124 ILE A O 1
ATOM 1022 N N . ARG A 1 125 ? -6.465 -7.363 17.908 1.00 93.31 125 ARG A N 1
ATOM 1023 C CA . ARG A 1 125 ? -6.896 -8.693 17.450 1.00 93.31 125 ARG A CA 1
ATOM 1024 C C . ARG A 1 125 ? -8.174 -9.146 18.148 1.00 93.31 125 ARG A C 1
ATOM 1026 O O . ARG A 1 125 ? -9.093 -9.602 17.477 1.00 93.31 125 ARG A O 1
ATOM 1033 N N . ASP A 1 126 ? -8.264 -8.987 19.466 1.00 94.38 126 ASP A N 1
ATOM 1034 C CA . ASP A 1 126 ? -9.437 -9.402 20.244 1.00 94.38 126 ASP A CA 1
ATOM 1035 C C . ASP A 1 126 ? -10.696 -8.635 19.819 1.00 94.38 126 ASP A C 1
ATOM 1037 O O . ASP A 1 126 ? -11.761 -9.228 19.621 1.00 94.38 126 ASP A O 1
ATOM 1041 N N . ILE A 1 127 ? -10.577 -7.315 19.641 1.00 94.38 127 ILE A N 1
ATOM 1042 C CA . ILE A 1 127 ? -11.674 -6.472 19.155 1.00 94.38 127 ILE A CA 1
ATOM 1043 C C . ILE A 1 127 ? -12.018 -6.858 17.714 1.00 94.38 127 ILE A C 1
ATOM 1045 O O . ILE A 1 127 ? -13.182 -7.106 17.413 1.00 94.38 127 ILE A O 1
ATOM 1049 N N . TYR A 1 128 ? -11.030 -6.967 16.832 1.00 93.94 128 TYR A N 1
ATOM 1050 C CA . TYR A 1 128 ? -11.239 -7.323 15.433 1.00 93.94 128 TYR A CA 1
ATOM 1051 C C . TYR A 1 128 ? -11.982 -8.653 15.286 1.00 93.94 128 TYR A C 1
ATOM 1053 O O . TYR 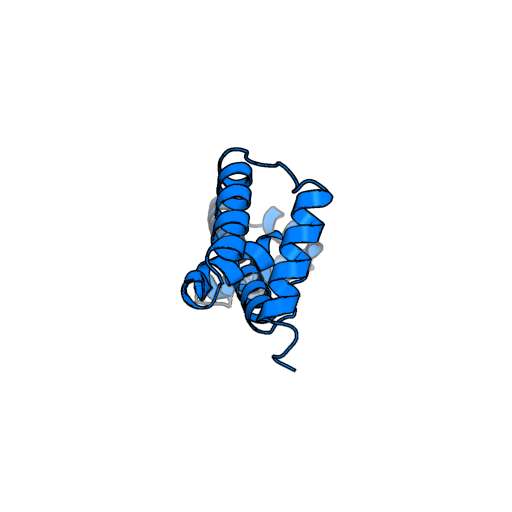A 1 128 ? -13.045 -8.701 14.664 1.00 93.94 128 TYR A O 1
ATOM 1061 N N . LEU A 1 129 ? -11.500 -9.711 15.943 1.00 92.19 129 LEU A N 1
ATOM 1062 C CA . LEU A 1 129 ? -12.144 -11.023 15.931 1.00 92.19 129 LEU A CA 1
ATOM 1063 C C . LEU A 1 129 ? -13.564 -10.960 16.502 1.00 92.19 129 LEU A C 1
ATOM 1065 O O . LEU A 1 129 ? -14.482 -11.548 15.941 1.00 92.19 129 LEU A O 1
ATOM 1069 N N . LYS A 1 130 ? -13.805 -10.190 17.562 1.00 92.31 130 LYS A N 1
ATOM 1070 C CA . LYS A 1 130 ? -15.153 -10.031 18.124 1.00 92.31 130 LYS A CA 1
ATOM 1071 C C . LYS A 1 130 ? -16.174 -9.474 17.121 1.00 92.31 130 LYS A C 1
ATOM 1073 O O . LYS A 1 130 ? -17.341 -9.855 17.201 1.00 92.31 130 LYS A O 1
ATOM 1078 N N . TYR A 1 131 ? -15.770 -8.588 16.209 1.00 90.31 131 TYR A N 1
ATOM 1079 C CA . TYR A 1 131 ? -16.680 -7.968 15.232 1.00 90.31 131 TYR A CA 1
ATOM 1080 C C . TYR A 1 131 ? -16.647 -8.622 13.843 1.00 90.31 131 TYR A C 1
ATOM 1082 O O . TYR A 1 131 ? -17.636 -8.516 13.117 1.00 90.31 131 TYR A O 1
ATOM 1090 N N . TYR A 1 132 ? -15.565 -9.325 13.491 1.00 87.94 132 TYR A N 1
ATOM 1091 C CA . TYR A 1 132 ? -15.356 -9.888 12.152 1.00 87.94 132 TYR A CA 1
ATOM 1092 C C . TYR A 1 132 ? -15.170 -11.417 12.100 1.00 87.94 132 TYR A C 1
ATOM 1094 O 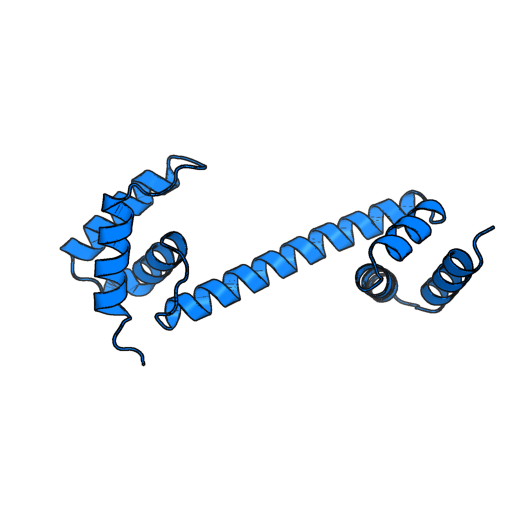O . TYR A 1 132 ? -15.324 -11.992 11.025 1.00 87.94 132 TYR A O 1
ATOM 1102 N N . ALA A 1 133 ? -14.941 -12.121 13.218 1.00 71.50 133 ALA A N 1
ATOM 1103 C CA . ALA A 1 133 ? -14.799 -13.590 13.223 1.00 71.50 133 ALA A CA 1
ATOM 1104 C C . ALA A 1 133 ? -16.116 -14.356 12.973 1.00 71.50 133 ALA A C 1
ATOM 1106 O O . ALA A 1 133 ? -16.110 -15.581 12.906 1.00 71.50 133 ALA A O 1
ATOM 1107 N N . GLY A 1 134 ? -17.245 -13.653 12.830 1.00 57.47 134 GLY A N 1
ATOM 1108 C CA . GLY A 1 134 ? -18.554 -14.225 12.490 1.00 57.47 134 GLY A CA 1
ATOM 1109 C C . GLY A 1 134 ?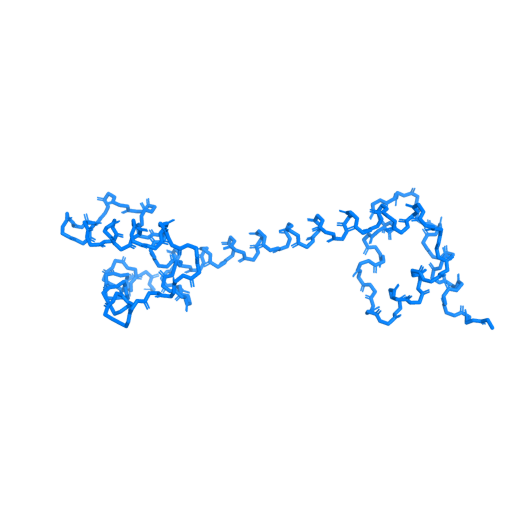 -18.967 -14.072 11.021 1.00 57.47 134 GLY A C 1
ATOM 1110 O O . GLY A 1 134 ? -20.116 -14.353 10.704 1.00 57.47 134 GLY A O 1
ATOM 1111 N N . ALA A 1 135 ? -18.085 -13.586 10.139 1.00 50.12 135 ALA A N 1
ATOM 1112 C CA . ALA A 1 135 ? -18.382 -13.357 8.717 1.00 50.12 135 ALA A CA 1
ATOM 1113 C C . ALA A 1 135 ? -17.991 -14.535 7.793 1.00 50.12 135 ALA A C 1
ATOM 1115 O O . ALA A 1 135 ? -17.819 -14.336 6.590 1.00 50.12 135 ALA A O 1
ATOM 1116 N N . SER A 1 136 ? -17.812 -15.740 8.352 1.00 41.44 136 SER A N 1
ATOM 1117 C CA . SER A 1 136 ? -17.553 -16.985 7.603 1.00 41.44 136 SER A CA 1
ATOM 1118 C C . SER A 1 136 ? -18.810 -17.828 7.448 1.00 41.44 136 SER A C 1
ATOM 1120 O O . SER A 1 136 ? -19.553 -17.944 8.447 1.00 41.44 136 SER A O 1
#

Radius of gyration: 22.96 Å; chains: 1; bounding box: 48×28×59 Å

pLDDT: mean 85.47, std 11.01, range [41.44, 94.38]

Secondary structure (DSSP, 8-state):
--HHHHHHHHHHHT-SSHHHHHHHHHHS-HHHHHHHHHHS-HHHHHHHHHHHHHHHHHHHHHHHHHHHHHHHTT--SSHHHHHHHHHHTGGGS-HHHHHHHHHHHHHHHTSTTPPPPHHHHHHHHHHHHHHHTT--